Protein AF-W2GXH8-F1 (afdb_monomer)

Sequence (147 aa):
MQTKLVPADRTTVIFWPDISILLSDLLRWAKVTPNIRLVKATLNANPKAMSDRILIGREPLCRRESVDQADFDYNFVVPLELVRTMERVLIEEKRHDRRIKSLLQPLDVSKSTAEIVVSYGKQLKEFRSRAVFRQTNFYAISQLCSS

Solvent-accessible surface area (backbone atoms only — not comparable to full-atom values): 9133 Å² total; per-residue (Å²): 136,84,81,78,78,73,83,78,75,86,74,78,73,80,70,78,65,97,52,92,59,39,46,69,57,53,52,55,51,50,76,73,49,85,55,54,70,59,42,40,55,50,52,73,71,36,55,46,70,46,78,62,78,82,58,67,90,61,81,65,46,78,46,74,42,80,73,65,91,79,70,61,79,42,37,51,34,69,51,67,70,58,48,53,52,50,49,49,56,52,51,50,52,56,50,51,49,53,51,52,56,68,71,46,68,90,63,86,73,64,85,70,76,47,43,52,36,36,26,73,47,98,93,47,76,66,36,39,57,69,42,48,51,50,50,52,50,51,54,53,53,55,51,67,57,68,114

pLDDT: mean 73.09, std 15.93, range [34.03, 90.94]

Secondary structure (DSSP, 8-state):
----------------------HHHHHHHHHH---HHHHHHHHHHSSEEP--SSSTTPPPEEEEE---TTTT--SEE--HHHHHHHHHHHHHHHHHHHHHHHHS-S-------PEEEEES-TTS-EEEHHHHHHHHHHHHHHHHTT-

Structure (mmCIF, N/CA/C/O backbone):
data_AF-W2GXH8-F1
#
_entry.id   AF-W2GXH8-F1
#
loop_
_atom_site.group_PDB
_atom_site.id
_atom_site.type_symbol
_atom_site.label_atom_id
_atom_site.label_alt_id
_atom_site.label_comp_id
_atom_site.label_asym_id
_atom_site.label_entity_id
_atom_site.label_seq_id
_atom_site.pdbx_PDB_ins_code
_atom_site.Cartn_x
_atom_site.Cartn_y
_atom_site.Cartn_z
_atom_site.occupancy
_atom_site.B_iso_or_equiv
_atom_site.auth_seq_id
_atom_site.auth_comp_id
_atom_site.auth_asym_id
_atom_site.auth_atom_id
_atom_site.pdbx_PDB_model_num
ATOM 1 N N . MET A 1 1 ? -44.584 16.215 -22.587 1.00 35.50 1 MET A N 1
ATOM 2 C CA . MET A 1 1 ? -43.594 16.259 -21.489 1.00 35.50 1 MET A CA 1
ATOM 3 C C . MET A 1 1 ? -42.759 14.993 -21.564 1.00 35.50 1 MET A C 1
ATOM 5 O O . MET A 1 1 ? -43.313 13.917 -21.407 1.00 35.50 1 MET A O 1
ATOM 9 N N . GLN A 1 2 ? -41.476 15.104 -21.906 1.00 34.03 2 GLN A N 1
ATOM 10 C CA . GLN A 1 2 ? -40.580 13.956 -22.049 1.00 34.03 2 GLN A CA 1
ATOM 11 C C . GLN A 1 2 ? -39.767 13.826 -20.759 1.00 34.03 2 GLN A C 1
ATOM 13 O O . GLN A 1 2 ? -38.871 14.626 -20.493 1.00 34.03 2 GLN A O 1
ATOM 18 N N . THR A 1 3 ? -40.128 12.859 -19.921 1.00 34.28 3 THR A N 1
ATOM 19 C CA . THR A 1 3 ? -39.367 12.487 -18.727 1.00 34.28 3 THR A CA 1
ATOM 20 C C . THR A 1 3 ? -38.036 11.884 -19.164 1.00 34.28 3 THR A C 1
ATOM 22 O O . THR A 1 3 ? -37.988 10.769 -19.682 1.00 34.28 3 THR A O 1
ATOM 25 N N . LYS A 1 4 ? -36.946 12.639 -18.984 1.00 37.69 4 LYS A N 1
ATOM 26 C CA . LYS A 1 4 ? -35.582 12.111 -19.075 1.00 37.69 4 LYS A CA 1
ATOM 27 C C . LYS A 1 4 ? -35.412 11.051 -17.989 1.00 37.69 4 LYS A C 1
ATOM 29 O O . LYS A 1 4 ? -35.390 11.379 -16.806 1.00 37.69 4 LYS A O 1
ATOM 34 N N . LEU A 1 5 ? -35.282 9.796 -18.409 1.00 39.06 5 LEU A N 1
ATOM 35 C CA . LEU A 1 5 ? -34.735 8.725 -17.587 1.00 39.06 5 LEU A CA 1
ATOM 36 C C . LEU A 1 5 ? -33.314 9.125 -17.179 1.00 39.06 5 LEU A C 1
ATOM 38 O O . LEU A 1 5 ? -32.409 9.201 -18.009 1.00 39.06 5 LEU A O 1
ATOM 42 N N . VAL A 1 6 ? -33.146 9.430 -15.896 1.00 44.78 6 VAL A N 1
ATOM 43 C CA . VAL A 1 6 ? -31.840 9.453 -15.240 1.00 44.78 6 VAL A CA 1
ATOM 44 C C . VAL A 1 6 ? -31.303 8.022 -15.316 1.00 44.78 6 VAL A C 1
ATOM 46 O O . VAL A 1 6 ? -32.006 7.116 -14.866 1.00 44.78 6 VAL A O 1
ATOM 49 N N . PRO A 1 7 ? -30.113 7.765 -15.889 1.00 37.84 7 PRO A N 1
ATOM 50 C CA . PRO A 1 7 ? -29.551 6.426 -15.857 1.00 37.84 7 PRO A CA 1
ATOM 51 C C . PRO A 1 7 ? -29.252 6.063 -14.403 1.00 37.84 7 PRO A C 1
ATOM 53 O O . PRO A 1 7 ? -28.418 6.700 -13.755 1.00 37.84 7 PRO A O 1
ATOM 56 N N . ALA A 1 8 ? -29.977 5.066 -13.903 1.00 43.88 8 ALA A N 1
ATOM 57 C CA . ALA A 1 8 ? -29.709 4.421 -12.635 1.00 43.88 8 ALA A CA 1
ATOM 58 C C . ALA A 1 8 ? -28.357 3.693 -12.692 1.00 43.88 8 ALA A C 1
ATOM 60 O O . ALA A 1 8 ? -28.001 3.087 -13.701 1.00 43.88 8 ALA A O 1
ATOM 61 N N . ASP A 1 9 ? -27.635 3.790 -11.579 1.00 42.12 9 ASP A N 1
ATOM 62 C CA . ASP A 1 9 ? -26.547 2.924 -11.142 1.00 42.12 9 ASP A CA 1
ATOM 63 C C . ASP A 1 9 ? -25.366 2.703 -12.091 1.00 42.12 9 ASP A C 1
ATOM 65 O O . ASP A 1 9 ? -25.218 1.695 -12.779 1.00 42.12 9 ASP A O 1
ATOM 69 N N . ARG A 1 10 ? -24.370 3.583 -11.939 1.00 43.16 10 ARG A N 1
ATOM 70 C CA . ARG A 1 10 ? -22.968 3.164 -12.046 1.00 43.16 10 ARG A CA 1
ATOM 71 C C . ARG A 1 10 ? -22.635 2.245 -10.864 1.00 43.16 10 ARG A C 1
ATOM 73 O O . ARG A 1 10 ? -21.931 2.655 -9.940 1.00 43.16 10 ARG A O 1
ATOM 80 N N . THR A 1 11 ? -23.115 1.002 -10.886 1.00 39.06 11 THR A N 1
ATOM 81 C CA . THR A 1 11 ? -22.522 -0.081 -10.091 1.00 39.06 11 THR A CA 1
ATOM 82 C C . THR A 1 11 ? -21.045 -0.132 -10.446 1.00 39.06 11 THR A C 1
ATOM 84 O O . THR A 1 11 ? -20.655 -0.525 -11.545 1.00 39.06 11 THR A O 1
ATOM 87 N N . THR A 1 12 ? -20.221 0.385 -9.547 1.00 38.97 12 THR A N 1
ATOM 88 C CA . THR A 1 12 ? -18.78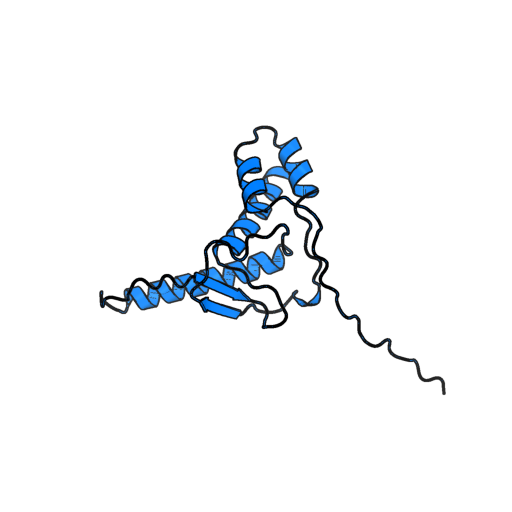8 0.524 -9.769 1.00 38.97 12 THR A CA 1
ATOM 89 C C . THR A 1 12 ? -18.194 -0.849 -9.510 1.00 38.97 12 THR A C 1
ATOM 91 O O . THR A 1 12 ? -18.042 -1.270 -8.368 1.00 38.97 12 THR A O 1
ATOM 94 N N . VAL A 1 13 ? -17.985 -1.606 -10.584 1.00 42.34 13 VAL A N 1
ATOM 95 C CA . VAL A 1 13 ? -17.415 -2.950 -10.510 1.00 42.34 13 VAL A CA 1
ATOM 96 C C . VAL A 1 13 ? -15.935 -2.796 -10.186 1.00 42.34 13 VAL A C 1
ATOM 98 O O . VAL A 1 13 ? -15.178 -2.233 -10.976 1.00 42.34 13 VAL A O 1
ATOM 101 N N . ILE A 1 14 ? -15.524 -3.269 -9.010 1.00 44.53 14 ILE A N 1
ATOM 102 C CA . ILE A 1 14 ? -14.112 -3.301 -8.636 1.00 44.53 14 ILE A CA 1
ATOM 103 C C . ILE A 1 14 ? -13.411 -4.292 -9.569 1.00 44.53 14 ILE A C 1
ATOM 105 O O . ILE A 1 14 ? -13.671 -5.494 -9.518 1.00 44.53 14 ILE A O 1
ATOM 109 N N . PHE A 1 15 ? -12.542 -3.786 -10.442 1.00 45.12 15 PHE A N 1
ATOM 110 C CA . PHE A 1 15 ? -11.779 -4.617 -11.365 1.00 45.12 15 PHE A CA 1
ATOM 111 C C . PHE A 1 15 ? -10.467 -5.058 -10.710 1.00 45.12 15 PHE A C 1
ATOM 113 O O . PHE A 1 15 ? -9.587 -4.235 -10.451 1.00 45.12 15 PHE A O 1
ATOM 120 N N . TRP A 1 16 ? -10.334 -6.361 -10.453 1.00 50.38 16 TRP A N 1
ATOM 121 C CA . TRP A 1 16 ? -9.095 -6.954 -9.955 1.00 50.38 16 TRP A CA 1
ATOM 122 C C . TRP A 1 16 ? -8.223 -7.408 -11.130 1.00 50.38 16 TRP A C 1
ATOM 124 O O . TRP A 1 16 ? -8.710 -8.092 -12.029 1.00 50.38 16 TRP A O 1
ATOM 134 N N . PRO A 1 17 ? -6.941 -7.029 -11.174 1.00 50.88 17 PRO A N 1
ATOM 135 C CA . PRO A 1 17 ? -6.049 -7.466 -12.234 1.00 50.88 17 PRO A CA 1
ATOM 136 C C . PRO A 1 17 ? -5.690 -8.950 -12.156 1.00 50.88 17 PRO A C 1
ATOM 138 O O . PRO A 1 17 ? -5.282 -9.440 -11.109 1.00 50.88 17 PRO A O 1
ATOM 141 N N . ASP A 1 18 ? -5.727 -9.619 -13.308 1.00 53.47 18 ASP A N 1
ATOM 142 C CA . ASP A 1 18 ? -5.372 -11.035 -13.485 1.00 53.47 18 ASP A CA 1
ATOM 143 C C . ASP A 1 18 ? -3.846 -11.259 -13.598 1.00 53.47 18 ASP A C 1
ATOM 145 O O . ASP A 1 18 ? -3.339 -11.901 -14.514 1.00 53.47 18 ASP A O 1
ATOM 149 N N . ILE A 1 19 ? -3.075 -10.612 -12.717 1.00 56.66 19 ILE A N 1
ATOM 150 C CA . ILE A 1 19 ? -1.605 -10.687 -12.695 1.00 56.66 19 ILE A CA 1
ATOM 151 C C . ILE A 1 19 ? -1.175 -11.475 -11.459 1.00 56.66 19 ILE A C 1
ATOM 153 O O . ILE A 1 19 ? -1.588 -11.159 -10.348 1.00 56.66 19 ILE A O 1
ATOM 157 N N . SER A 1 20 ? -0.332 -12.492 -11.635 1.00 64.19 20 SER A N 1
ATOM 158 C CA . SER A 1 20 ? 0.040 -13.456 -10.587 1.00 64.19 20 SER A CA 1
ATOM 159 C C . SER A 1 20 ? 1.152 -12.997 -9.634 1.00 64.19 20 SER A C 1
ATOM 161 O O . SER A 1 20 ? 1.464 -13.706 -8.680 1.00 64.19 20 SER A O 1
ATOM 163 N N . ILE A 1 21 ? 1.769 -11.833 -9.868 1.00 74.19 21 ILE A N 1
ATOM 164 C CA . ILE A 1 21 ? 2.905 -11.360 -9.065 1.00 74.19 21 ILE A CA 1
ATOM 165 C C . ILE A 1 21 ? 2.390 -10.534 -7.884 1.00 74.19 21 ILE A C 1
ATOM 167 O O . ILE A 1 21 ? 1.802 -9.465 -8.064 1.00 74.19 21 ILE A O 1
ATOM 171 N N . LEU A 1 22 ? 2.655 -11.009 -6.667 1.00 81.44 22 LEU A N 1
ATOM 172 C CA . LEU A 1 22 ? 2.380 -10.261 -5.443 1.00 81.44 22 LEU A CA 1
ATOM 173 C C . LEU A 1 22 ? 3.228 -8.985 -5.396 1.00 81.44 22 LEU A C 1
ATOM 175 O O . LEU A 1 22 ? 4.411 -8.984 -5.750 1.00 81.44 22 LEU A O 1
ATOM 179 N N . LEU A 1 23 ? 2.652 -7.891 -4.889 1.00 85.38 23 LEU A N 1
ATOM 180 C CA . LEU A 1 23 ? 3.365 -6.622 -4.732 1.00 85.38 23 LEU A CA 1
ATOM 181 C C . LEU A 1 23 ? 4.632 -6.799 -3.883 1.00 85.38 23 LEU A C 1
ATOM 183 O O . LEU A 1 23 ? 5.647 -6.151 -4.126 1.00 85.38 23 LEU A O 1
ATOM 187 N N . SER A 1 24 ? 4.599 -7.686 -2.890 1.00 84.69 24 SER A N 1
ATOM 188 C CA . SER A 1 24 ? 5.755 -7.958 -2.040 1.00 84.69 24 SER A CA 1
ATOM 189 C C . SER A 1 24 ? 6.953 -8.537 -2.796 1.00 84.69 24 SER A C 1
ATOM 191 O O . SER A 1 24 ? 8.085 -8.108 -2.550 1.00 84.69 24 SER A O 1
ATOM 193 N N . ASP A 1 25 ? 6.713 -9.452 -3.731 1.00 85.62 25 ASP A N 1
ATOM 194 C CA . ASP A 1 25 ? 7.752 -10.074 -4.548 1.00 85.62 25 ASP A CA 1
ATOM 195 C C . ASP A 1 25 ? 8.279 -9.099 -5.598 1.00 85.62 25 ASP A C 1
ATOM 197 O O . ASP A 1 25 ? 9.494 -8.980 -5.771 1.00 85.62 25 ASP A O 1
ATOM 201 N N . LEU A 1 26 ? 7.389 -8.311 -6.208 1.00 85.56 26 LEU A N 1
ATOM 202 C CA . LEU A 1 26 ? 7.771 -7.247 -7.133 1.00 85.56 26 LEU A CA 1
ATOM 203 C C . LEU A 1 26 ? 8.694 -6.214 -6.465 1.00 85.56 26 LEU A C 1
ATOM 205 O O . LEU A 1 26 ? 9.724 -5.841 -7.025 1.00 85.56 26 LEU A O 1
ATOM 209 N N . LEU A 1 27 ? 8.367 -5.786 -5.242 1.00 87.56 27 LEU A N 1
ATOM 210 C CA . LEU A 1 27 ? 9.205 -4.860 -4.475 1.00 87.56 27 LEU A CA 1
ATOM 211 C C . LEU A 1 27 ? 10.538 -5.490 -4.059 1.00 87.56 27 LEU A C 1
ATOM 213 O O . LEU A 1 27 ? 11.552 -4.792 -4.022 1.00 87.56 27 LEU A O 1
ATOM 217 N N . ARG A 1 28 ? 10.558 -6.790 -3.729 1.00 87.88 28 ARG A N 1
ATOM 218 C CA . ARG A 1 28 ? 11.802 -7.508 -3.412 1.00 87.88 28 ARG A CA 1
ATOM 219 C C . ARG A 1 28 ? 12.724 -7.535 -4.629 1.00 87.88 28 ARG A C 1
ATOM 221 O O . ARG A 1 28 ? 13.896 -7.201 -4.490 1.00 87.88 28 ARG A O 1
ATOM 228 N N . TRP A 1 29 ? 12.184 -7.865 -5.801 1.00 89.62 29 TRP A N 1
ATOM 229 C CA . TRP A 1 29 ? 12.909 -7.857 -7.070 1.00 89.62 29 TRP A CA 1
ATOM 230 C C . TRP A 1 29 ? 13.431 -6.459 -7.432 1.00 89.62 29 TRP A C 1
ATOM 232 O O . TRP A 1 29 ? 14.612 -6.306 -7.745 1.00 89.62 29 TRP A O 1
ATOM 242 N N . ALA A 1 30 ? 12.592 -5.424 -7.320 1.00 86.81 30 ALA A N 1
ATOM 243 C CA . ALA A 1 30 ? 12.964 -4.052 -7.670 1.00 86.81 30 ALA A CA 1
ATOM 244 C C . ALA A 1 30 ? 14.156 -3.539 -6.844 1.00 86.81 30 ALA A C 1
ATOM 246 O O . ALA A 1 30 ? 15.032 -2.868 -7.379 1.00 86.81 30 ALA A O 1
ATOM 247 N N . LYS A 1 31 ? 14.228 -3.897 -5.554 1.00 86.94 31 LYS A N 1
ATOM 248 C CA . LYS A 1 31 ? 15.319 -3.486 -4.651 1.00 86.94 31 LYS A CA 1
ATOM 249 C C . LYS A 1 31 ? 16.684 -4.069 -5.006 1.00 86.94 31 LYS A C 1
ATOM 251 O O . LYS A 1 31 ? 17.693 -3.461 -4.671 1.00 86.94 31 LYS A O 1
ATOM 256 N N . VAL A 1 32 ? 16.719 -5.251 -5.618 1.00 88.69 32 VAL A N 1
ATOM 257 C CA . VAL A 1 32 ? 17.969 -5.966 -5.929 1.00 88.69 32 VAL A CA 1
ATOM 258 C C . VAL A 1 32 ? 18.351 -5.880 -7.406 1.00 88.69 32 VAL A C 1
ATOM 260 O O . VAL A 1 32 ? 19.404 -6.379 -7.790 1.00 88.69 32 VAL A O 1
ATOM 263 N N . THR A 1 33 ? 17.514 -5.260 -8.242 1.00 85.88 33 THR A N 1
ATOM 264 C CA . THR A 1 33 ? 17.737 -5.148 -9.687 1.00 85.88 33 THR A CA 1
ATOM 265 C C . THR A 1 33 ? 18.541 -3.883 -10.008 1.00 85.88 33 THR A C 1
ATOM 267 O O . THR A 1 33 ? 18.025 -2.784 -9.813 1.00 85.88 33 THR A O 1
ATOM 270 N N . PRO A 1 34 ? 19.767 -3.988 -10.560 1.00 86.50 34 PRO A N 1
ATOM 271 C CA . PRO A 1 34 ? 20.606 -2.814 -10.833 1.00 86.50 34 PRO A CA 1
ATOM 272 C C . PRO A 1 34 ? 20.093 -1.941 -11.987 1.00 86.50 34 PRO A C 1
ATOM 274 O O . PRO A 1 34 ? 20.378 -0.748 -12.058 1.00 86.50 34 PRO A O 1
ATOM 277 N N . ASN A 1 35 ? 19.353 -2.534 -12.931 1.00 88.50 35 ASN A N 1
ATOM 278 C CA . ASN A 1 35 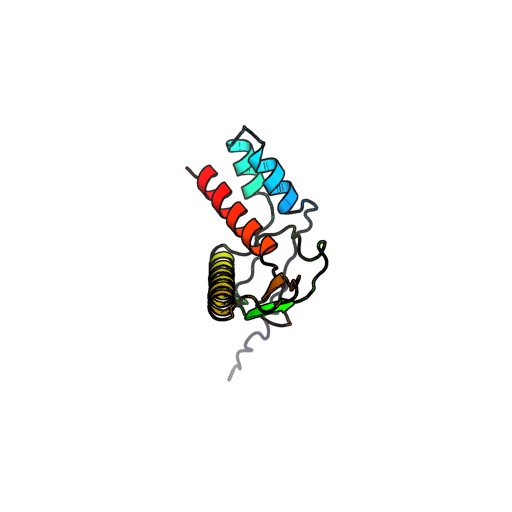? 18.876 -1.833 -14.118 1.00 88.50 35 ASN A CA 1
ATOM 279 C C . ASN A 1 35 ? 17.617 -1.010 -13.803 1.00 88.50 35 ASN A C 1
ATOM 281 O O . ASN A 1 35 ? 16.494 -1.505 -13.898 1.00 88.50 35 ASN A O 1
ATOM 285 N N . ILE A 1 36 ? 17.809 0.272 -13.493 1.00 86.25 36 ILE A N 1
ATOM 286 C CA . ILE A 1 36 ? 16.716 1.183 -13.127 1.00 86.25 36 ILE A CA 1
ATOM 287 C C . ILE A 1 36 ? 15.681 1.379 -14.246 1.00 86.25 36 ILE A C 1
ATOM 289 O O . ILE A 1 36 ? 14.493 1.529 -13.969 1.00 86.25 36 ILE A O 1
ATOM 293 N N . ARG A 1 37 ? 16.095 1.319 -15.522 1.00 85.06 37 ARG A N 1
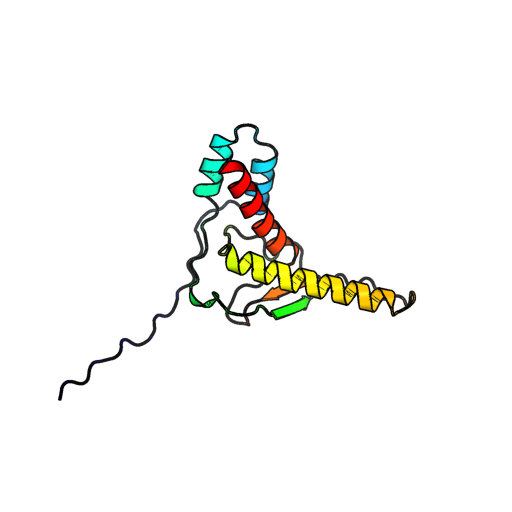ATOM 294 C CA . ARG A 1 37 ? 15.171 1.436 -16.665 1.00 85.06 37 ARG A CA 1
ATOM 295 C C . ARG A 1 37 ? 14.247 0.224 -16.745 1.00 85.06 37 ARG A C 1
ATOM 297 O O . ARG A 1 37 ? 13.051 0.389 -16.975 1.00 85.06 37 ARG A O 1
ATOM 304 N N . LEU A 1 38 ? 14.794 -0.971 -16.513 1.00 83.38 38 LEU A N 1
ATOM 305 C CA . LEU A 1 38 ? 14.022 -2.210 -16.429 1.00 83.38 38 LEU A CA 1
ATOM 306 C C . LEU A 1 38 ? 13.059 -2.168 -15.240 1.00 83.38 38 LEU A C 1
ATOM 308 O O . LEU A 1 38 ? 11.882 -2.464 -15.407 1.00 83.38 38 LEU A O 1
ATOM 312 N N . VAL A 1 39 ? 13.531 -1.736 -14.066 1.00 84.50 39 VAL A N 1
ATOM 313 C CA . VAL A 1 39 ? 12.677 -1.567 -12.880 1.00 84.50 39 VAL A CA 1
ATOM 314 C C . VAL A 1 39 ? 11.514 -0.624 -13.182 1.00 84.50 39 VAL A C 1
ATOM 316 O O . VAL A 1 39 ? 10.366 -0.996 -12.960 1.00 84.50 39 VAL A O 1
ATOM 319 N N . LYS A 1 40 ? 11.779 0.548 -13.770 1.00 83.88 40 LYS A N 1
ATOM 320 C CA . LYS A 1 40 ? 10.742 1.515 -14.158 1.00 83.88 40 LYS A CA 1
ATOM 321 C C . LYS A 1 40 ? 9.705 0.914 -15.104 1.00 83.88 40 LYS A C 1
ATOM 323 O O . LYS A 1 40 ? 8.509 1.058 -14.870 1.00 83.88 40 LYS A O 1
ATOM 328 N N . ALA A 1 41 ? 10.154 0.253 -16.171 1.00 83.44 41 ALA A N 1
ATOM 329 C CA . ALA A 1 41 ? 9.262 -0.353 -17.154 1.00 83.44 41 ALA A CA 1
ATOM 330 C C . ALA A 1 41 ? 8.358 -1.412 -16.505 1.00 83.44 41 ALA A C 1
ATOM 332 O O . ALA A 1 41 ? 7.146 -1.403 -16.718 1.00 83.44 41 ALA A O 1
ATOM 333 N N . THR A 1 42 ? 8.929 -2.263 -15.648 1.00 83.62 42 THR A N 1
ATOM 334 C CA . THR A 1 42 ? 8.177 -3.294 -14.929 1.00 83.62 42 THR A CA 1
ATOM 335 C C . THR A 1 42 ? 7.195 -2.693 -13.923 1.00 83.62 42 THR A C 1
ATOM 337 O O . THR A 1 42 ? 6.061 -3.160 -13.873 1.00 83.62 42 THR A O 1
ATOM 340 N N . LEU A 1 43 ? 7.578 -1.650 -13.172 1.00 84.19 43 LEU A N 1
ATOM 341 C CA . LEU A 1 43 ? 6.698 -0.975 -12.203 1.00 84.19 43 LEU A CA 1
ATOM 342 C C . LEU A 1 43 ? 5.571 -0.165 -12.867 1.00 84.19 43 LEU A C 1
ATOM 344 O O . LEU A 1 43 ? 4.483 -0.037 -12.315 1.00 84.19 43 LEU A O 1
ATOM 348 N N . ASN A 1 44 ? 5.801 0.373 -14.065 1.00 80.50 44 ASN A N 1
ATOM 349 C CA . ASN A 1 44 ? 4.751 1.045 -14.834 1.00 80.50 44 ASN A CA 1
ATOM 350 C C . ASN A 1 44 ? 3.743 0.050 -15.421 1.00 80.50 44 ASN A C 1
ATOM 352 O O . ASN A 1 44 ? 2.570 0.379 -15.580 1.00 80.50 44 ASN A O 1
ATOM 356 N N . ALA A 1 45 ? 4.200 -1.159 -15.753 1.00 79.31 45 ALA A N 1
ATOM 357 C CA . ALA A 1 45 ? 3.337 -2.231 -16.229 1.00 79.31 45 ALA A CA 1
ATOM 358 C C . ALA A 1 45 ? 2.635 -2.981 -15.080 1.00 79.31 45 ALA A C 1
ATOM 360 O O . ALA A 1 45 ? 1.571 -3.561 -15.300 1.00 79.31 45 ALA A O 1
ATOM 361 N N . ASN A 1 46 ? 3.222 -2.994 -13.873 1.00 78.25 46 ASN A N 1
ATOM 362 C CA . ASN A 1 46 ? 2.785 -3.817 -12.746 1.00 78.25 46 ASN A CA 1
ATOM 363 C C . ASN A 1 46 ? 3.068 -3.182 -11.369 1.00 78.25 46 ASN A C 1
ATOM 365 O O . ASN A 1 46 ? 4.112 -2.572 -11.178 1.00 78.25 46 ASN A O 1
ATOM 369 N N . PRO A 1 47 ? 2.231 -3.444 -10.353 1.00 72.19 47 PRO A N 1
ATOM 370 C CA . PRO A 1 47 ? 0.963 -4.149 -10.468 1.00 72.19 47 PRO A CA 1
ATOM 371 C C . PRO A 1 47 ? -0.113 -3.198 -11.018 1.00 72.19 47 PRO A C 1
ATOM 373 O O . PRO A 1 47 ? 0.098 -1.984 -11.054 1.00 72.19 47 PRO A O 1
ATOM 376 N N . LYS A 1 48 ? -1.272 -3.703 -11.468 1.00 74.31 48 LYS A N 1
ATOM 377 C CA . LYS A 1 48 ? -2.286 -2.774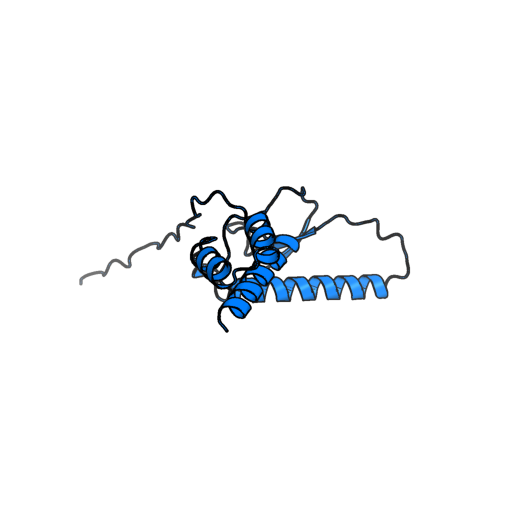 -12.000 1.00 74.31 48 LYS A CA 1
ATOM 378 C C . LYS A 1 48 ? -2.788 -1.853 -10.888 1.00 74.31 48 LYS A C 1
ATOM 380 O O . LYS A 1 48 ? -3.023 -2.283 -9.755 1.00 74.31 48 LYS A O 1
ATOM 385 N N . ALA A 1 49 ? -2.976 -0.587 -11.242 1.00 70.94 49 ALA A N 1
ATOM 386 C CA . ALA A 1 49 ? -3.640 0.367 -10.377 1.00 70.94 49 ALA A CA 1
ATOM 387 C C . ALA A 1 49 ? -5.131 0.023 -10.284 1.00 70.94 49 ALA A C 1
ATOM 389 O O . ALA A 1 49 ? -5.807 -0.138 -11.301 1.00 70.94 49 ALA A O 1
ATOM 390 N N . MET A 1 50 ? -5.649 -0.066 -9.064 1.00 72.31 50 MET A N 1
ATOM 391 C CA . MET A 1 50 ? -7.086 -0.126 -8.831 1.00 72.31 50 MET A CA 1
ATOM 392 C C . MET A 1 50 ? -7.711 1.205 -9.266 1.00 72.31 50 MET A C 1
ATOM 394 O O . MET A 1 50 ? -7.286 2.271 -8.818 1.00 72.31 50 MET A O 1
ATOM 398 N N . SER A 1 51 ? -8.732 1.163 -10.120 1.00 63.44 51 SER A N 1
ATOM 399 C CA . SER A 1 51 ? -9.528 2.344 -10.446 1.00 63.44 51 SER A CA 1
ATOM 400 C C . SER A 1 51 ? -10.726 2.408 -9.509 1.00 63.44 51 SER A C 1
ATOM 402 O O . SER A 1 51 ? -11.722 1.726 -9.743 1.00 63.44 51 SER A O 1
ATOM 404 N N . ASP A 1 52 ? -10.656 3.219 -8.458 1.00 63.44 52 ASP A N 1
ATOM 405 C CA . ASP A 1 52 ? -11.839 3.467 -7.638 1.00 63.44 52 ASP A CA 1
ATOM 406 C C . ASP A 1 52 ? -12.004 4.955 -7.333 1.00 63.44 52 ASP A C 1
ATOM 408 O O . ASP A 1 52 ? -11.311 5.539 -6.500 1.00 63.44 52 ASP A O 1
ATOM 412 N N . ARG A 1 53 ? -12.937 5.574 -8.064 1.00 61.72 53 ARG A N 1
ATOM 413 C CA . ARG A 1 53 ? -13.326 6.975 -7.882 1.00 61.72 53 ARG A CA 1
ATOM 414 C C . ARG A 1 53 ? -14.198 7.179 -6.640 1.00 61.72 53 ARG A C 1
ATOM 416 O O . ARG A 1 53 ? -14.302 8.314 -6.192 1.00 61.72 53 ARG A O 1
ATOM 423 N N . ILE A 1 54 ? -14.816 6.130 -6.084 1.00 60.88 54 ILE A N 1
ATOM 424 C CA . ILE A 1 54 ? -15.721 6.241 -4.924 1.00 60.88 54 ILE A CA 1
ATOM 425 C C . ILE A 1 54 ? -14.944 6.518 -3.633 1.00 60.88 54 ILE A C 1
ATOM 427 O O . ILE A 1 54 ? -15.474 7.128 -2.702 1.00 60.88 54 ILE A O 1
ATOM 431 N N . LEU A 1 55 ? -13.696 6.057 -3.564 1.00 65.00 55 LEU A N 1
ATOM 432 C CA . LEU A 1 55 ? -12.874 6.151 -2.357 1.00 65.00 55 LEU A CA 1
ATOM 433 C C . LEU A 1 55 ? -12.176 7.501 -2.210 1.00 65.00 55 LEU A C 1
ATOM 435 O O . LEU A 1 55 ? -11.754 7.852 -1.108 1.00 65.00 55 LEU A O 1
ATOM 439 N N . ILE A 1 56 ? -12.057 8.258 -3.302 1.00 66.12 56 ILE A N 1
ATOM 440 C CA . ILE A 1 56 ? -11.417 9.573 -3.299 1.00 66.12 56 ILE A CA 1
ATOM 441 C C . ILE A 1 56 ? -12.221 10.506 -2.387 1.00 66.12 56 ILE A C 1
ATOM 443 O O . ILE A 1 56 ? -13.419 10.700 -2.577 1.00 66.12 56 ILE A O 1
ATOM 447 N N . GLY A 1 57 ? -11.552 11.067 -1.376 1.00 66.88 57 GLY A N 1
ATOM 448 C CA . GLY A 1 57 ? -12.153 11.982 -0.402 1.00 66.88 57 GLY A CA 1
ATOM 449 C C . GLY A 1 57 ? -12.848 11.318 0.793 1.00 66.88 57 GLY A C 1
ATOM 450 O O . GLY A 1 57 ? -13.362 12.035 1.647 1.00 66.88 57 GLY A O 1
ATOM 451 N N . ARG A 1 58 ? -12.862 9.981 0.895 1.00 73.12 58 ARG A N 1
ATOM 452 C CA . ARG A 1 58 ? -13.325 9.290 2.111 1.00 73.12 58 ARG A CA 1
ATOM 453 C C . ARG A 1 58 ? -12.201 9.179 3.137 1.00 73.12 58 ARG A C 1
ATOM 455 O O . ARG A 1 58 ? -11.044 8.975 2.771 1.00 73.12 58 ARG A O 1
ATOM 462 N N . GLU A 1 59 ? -12.562 9.237 4.415 1.00 81.25 59 GLU A N 1
ATOM 463 C CA . GLU A 1 59 ? -11.636 8.957 5.512 1.00 81.25 59 GLU A CA 1
ATOM 464 C C . GLU A 1 59 ? -11.668 7.454 5.837 1.00 81.25 59 GLU A C 1
ATOM 466 O O . GLU A 1 59 ? -12.758 6.894 6.016 1.00 81.25 59 GLU A O 1
ATOM 471 N N . PRO A 1 60 ? -10.516 6.765 5.874 1.00 86.25 60 PRO A N 1
ATOM 472 C CA . PRO A 1 60 ? -10.475 5.364 6.237 1.00 86.25 60 PRO A CA 1
ATOM 473 C C . PRO A 1 60 ? -10.648 5.181 7.748 1.00 86.25 60 PRO A C 1
ATOM 475 O O . PRO A 1 60 ? -10.187 5.978 8.561 1.00 86.25 60 PRO A O 1
ATOM 478 N N . LEU A 1 61 ? -11.274 4.073 8.124 1.00 86.31 61 LEU A N 1
ATOM 479 C CA . LEU A 1 61 ? -11.390 3.622 9.502 1.00 86.31 61 LEU A CA 1
ATOM 480 C C . LEU A 1 61 ? -10.189 2.759 9.879 1.00 86.31 61 LEU A C 1
ATOM 482 O O . LEU A 1 61 ? -9.726 1.940 9.084 1.00 86.31 61 LEU A O 1
ATOM 486 N N . CYS A 1 62 ? -9.737 2.907 11.119 1.00 86.56 62 CYS A N 1
ATOM 487 C CA . CYS A 1 62 ? -8.627 2.162 11.693 1.00 86.56 62 CYS A CA 1
ATOM 488 C C . CYS A 1 62 ? -9.136 1.267 12.823 1.00 86.56 62 CYS A C 1
ATOM 490 O O . CYS A 1 62 ? -9.878 1.730 13.689 1.00 86.56 62 CYS A O 1
ATOM 492 N N . ARG A 1 63 ? -8.752 -0.009 12.824 1.00 84.69 63 ARG A N 1
ATOM 493 C CA . ARG A 1 63 ? -9.093 -0.959 13.890 1.00 84.69 63 ARG A CA 1
ATOM 494 C C . ARG A 1 63 ? -7.938 -1.908 14.176 1.00 84.69 63 ARG A C 1
ATOM 496 O O . ARG A 1 63 ? -7.041 -2.067 13.351 1.00 84.69 63 ARG A O 1
ATOM 503 N N . ARG A 1 64 ? -7.971 -2.550 15.344 1.00 82.81 64 ARG A N 1
ATOM 504 C CA . ARG A 1 64 ? -7.029 -3.614 15.705 1.00 82.81 64 ARG A CA 1
ATOM 505 C C . ARG A 1 64 ? -7.708 -4.958 15.675 1.00 82.81 64 ARG A C 1
ATOM 507 O O . ARG A 1 64 ? -8.725 -5.142 16.337 1.00 82.81 64 ARG A O 1
ATOM 514 N N . GLU A 1 65 ? -7.111 -5.885 14.948 1.00 80.88 65 GLU A N 1
ATOM 515 C CA . GLU A 1 65 ? -7.633 -7.239 14.815 1.00 80.88 65 GLU A CA 1
ATOM 516 C C . GLU A 1 65 ? -6.498 -8.255 14.893 1.00 80.88 65 GLU A C 1
ATOM 518 O O . GLU A 1 65 ? -5.354 -7.954 14.551 1.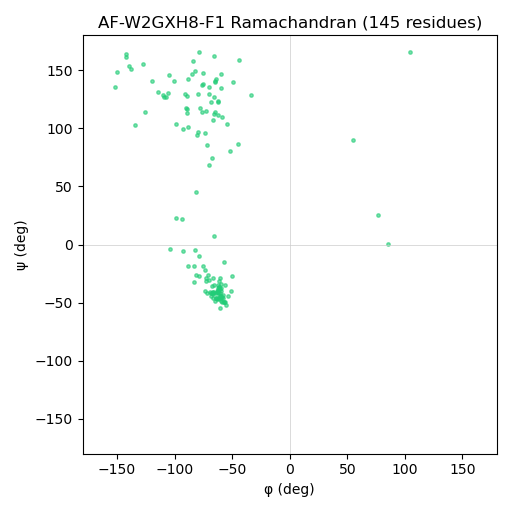00 80.88 65 GLU A O 1
ATOM 523 N N . SER A 1 66 ? -6.808 -9.458 15.377 1.00 78.75 66 SER A N 1
ATOM 524 C CA . SER A 1 66 ? -5.927 -10.614 15.214 1.00 78.75 66 SER A CA 1
ATOM 525 C C . SER A 1 66 ? -6.123 -11.153 13.808 1.00 78.75 66 SER A C 1
ATOM 527 O O . SER A 1 66 ? -7.257 -11.344 13.376 1.00 78.75 66 SER A O 1
ATOM 529 N N . VAL A 1 67 ? -5.031 -11.353 13.082 1.00 70.88 67 VAL A N 1
ATOM 530 C CA . VAL A 1 67 ? -5.091 -11.554 11.639 1.00 70.88 67 VAL A CA 1
ATOM 531 C C . VAL A 1 67 ? -3.915 -12.423 11.175 1.00 70.88 67 VAL A C 1
ATOM 533 O O . VAL A 1 67 ? -2.781 -12.189 11.595 1.00 70.88 67 VAL A O 1
ATOM 536 N N . ASP A 1 68 ? -4.161 -13.409 10.306 1.00 68.06 68 ASP A N 1
ATOM 537 C CA . ASP A 1 68 ? -3.153 -14.398 9.888 1.00 68.06 68 ASP A CA 1
ATOM 538 C C . ASP A 1 68 ? -2.156 -13.832 8.882 1.00 68.06 68 ASP A C 1
ATOM 540 O O . ASP A 1 68 ? -2.550 -13.179 7.926 1.00 68.06 68 ASP A O 1
ATOM 544 N N . GLN A 1 69 ? -0.853 -14.105 9.008 1.00 58.53 69 GLN A N 1
ATOM 545 C CA . GLN A 1 69 ? 0.198 -13.465 8.189 1.00 58.53 69 GLN A CA 1
ATOM 546 C C . GLN A 1 69 ? -0.029 -13.480 6.662 1.00 58.53 69 GLN A C 1
ATOM 548 O O . GLN A 1 69 ? 0.467 -12.576 5.986 1.00 58.53 69 GLN A O 1
ATOM 553 N N . ALA A 1 70 ? -0.765 -14.462 6.136 1.00 58.94 70 ALA A N 1
ATOM 554 C CA . ALA A 1 70 ? -1.077 -14.591 4.715 1.00 58.94 70 ALA A CA 1
ATOM 555 C C . ALA A 1 70 ? -2.125 -13.587 4.199 1.00 58.94 70 ALA A C 1
ATOM 557 O O . ALA A 1 70 ? -2.134 -13.309 2.998 1.00 58.94 70 ALA A O 1
ATOM 558 N N . ASP A 1 71 ? -2.979 -13.007 5.052 1.00 61.22 71 ASP A N 1
ATOM 559 C CA . ASP A 1 71 ? -4.030 -12.135 4.526 1.00 61.22 71 ASP A CA 1
ATOM 560 C C . ASP A 1 71 ? -3.475 -10.771 4.085 1.00 61.22 71 ASP A C 1
ATOM 562 O O . ASP A 1 71 ? -2.685 -10.115 4.780 1.00 61.22 71 ASP A O 1
ATOM 566 N N . PHE A 1 72 ? -3.975 -10.324 2.930 1.00 65.62 72 PHE A N 1
ATOM 567 C CA . PHE A 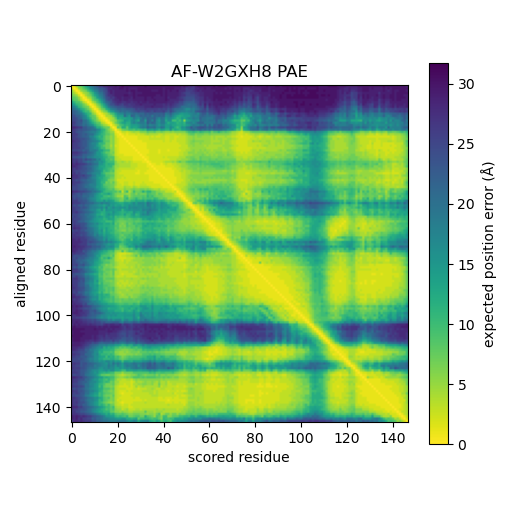1 72 ? -3.802 -8.988 2.347 1.00 65.62 72 PHE A CA 1
ATOM 568 C C . PHE A 1 72 ? -2.440 -8.687 1.689 1.00 65.62 72 PHE A C 1
ATOM 570 O O . PHE A 1 72 ? -2.061 -7.518 1.565 1.00 65.62 72 PHE A O 1
ATOM 577 N N . ASP A 1 73 ? -1.706 -9.707 1.220 1.00 70.06 73 ASP A N 1
ATOM 578 C CA . ASP A 1 73 ? -0.709 -9.488 0.162 1.00 70.06 73 ASP A CA 1
ATOM 579 C C . ASP A 1 73 ? -1.423 -9.343 -1.183 1.00 70.06 73 ASP A C 1
ATOM 581 O O . ASP A 1 73 ? -2.078 -10.267 -1.662 1.00 70.06 73 ASP A O 1
ATOM 585 N N . TYR A 1 74 ? -1.343 -8.153 -1.764 1.00 78.81 74 TYR A N 1
ATOM 586 C CA . TYR A 1 74 ? -2.116 -7.796 -2.943 1.00 78.81 74 TYR A CA 1
ATOM 587 C C . TYR A 1 74 ? -1.241 -7.780 -4.193 1.00 78.81 74 TYR A C 1
ATOM 589 O O . TYR A 1 74 ? -0.081 -7.383 -4.156 1.00 78.81 74 TYR A O 1
ATOM 597 N N . ASN A 1 75 ? -1.826 -8.160 -5.323 1.00 78.38 75 ASN A N 1
ATOM 598 C CA . ASN A 1 75 ? -1.241 -8.071 -6.664 1.00 78.38 75 ASN A CA 1
ATOM 599 C C . ASN A 1 75 ? -1.640 -6.767 -7.391 1.00 78.38 75 ASN A C 1
ATOM 601 O O . ASN A 1 75 ? -1.638 -6.707 -8.620 1.00 78.38 75 ASN A O 1
ATOM 605 N N . PHE A 1 76 ? -2.034 -5.735 -6.636 1.00 79.62 76 PHE A N 1
ATOM 606 C CA . PHE A 1 76 ? -2.486 -4.426 -7.116 1.00 79.62 76 PHE A CA 1
ATOM 607 C C . PHE A 1 76 ? -1.982 -3.311 -6.191 1.00 79.62 76 PHE A C 1
ATOM 609 O O . PHE A 1 76 ? -1.578 -3.559 -5.052 1.00 79.62 76 PHE A O 1
ATOM 616 N N . VAL A 1 77 ? -2.037 -2.071 -6.677 1.00 82.44 77 VAL A N 1
ATOM 617 C CA . VAL A 1 77 ? -1.830 -0.856 -5.871 1.00 82.44 77 VAL A CA 1
ATOM 618 C C . VAL A 1 77 ? -3.079 0.013 -5.926 1.00 82.44 77 VAL A C 1
ATOM 620 O O . VAL A 1 77 ? -3.708 0.128 -6.979 1.00 82.44 77 VAL A O 1
ATOM 623 N N . VAL A 1 78 ? -3.462 0.636 -4.811 1.00 81.44 78 VAL A N 1
ATOM 624 C CA . VAL A 1 78 ? -4.502 1.675 -4.823 1.00 81.44 78 VAL A CA 1
ATOM 625 C C . VAL A 1 78 ? -3.893 3.031 -5.194 1.00 81.44 78 VAL A C 1
ATOM 627 O O . VAL A 1 78 ? -2.684 3.213 -5.017 1.00 81.44 78 VAL A O 1
ATOM 630 N N . PRO A 1 79 ? -4.684 3.998 -5.696 1.00 82.94 79 PRO A N 1
ATOM 631 C CA . PRO A 1 79 ? -4.209 5.341 -6.024 1.00 82.94 79 PRO A CA 1
ATOM 632 C C . PRO A 1 79 ? -3.392 6.001 -4.902 1.00 82.94 79 PRO A C 1
ATOM 634 O O . PRO A 1 79 ? -3.749 5.904 -3.727 1.00 82.94 79 PRO A O 1
ATOM 637 N N . LEU A 1 80 ? -2.316 6.710 -5.271 1.00 85.06 80 LEU A N 1
ATOM 638 C CA . LEU A 1 80 ? -1.363 7.333 -4.337 1.00 85.06 80 LEU A CA 1
ATOM 639 C C . LEU A 1 80 ? -2.042 8.195 -3.264 1.00 85.06 80 LEU A C 1
ATOM 641 O O . LEU A 1 80 ? -1.639 8.170 -2.104 1.00 85.06 80 LEU A O 1
ATOM 645 N N . GLU A 1 81 ? -3.074 8.948 -3.635 1.00 83.19 81 GLU A N 1
ATOM 646 C CA . GLU A 1 81 ? -3.819 9.795 -2.699 1.00 83.19 81 GLU A CA 1
ATOM 647 C C . GLU A 1 81 ? -4.470 8.979 -1.576 1.00 83.19 81 GLU A C 1
ATOM 649 O O . GLU A 1 81 ? -4.369 9.354 -0.411 1.00 83.19 81 GLU A O 1
ATOM 654 N N . LEU A 1 82 ? -5.049 7.819 -1.900 1.00 83.12 82 LEU A N 1
ATOM 655 C CA . LEU A 1 82 ? -5.641 6.920 -0.908 1.00 83.12 82 LEU A CA 1
ATOM 656 C C . LEU A 1 82 ? -4.571 6.284 -0.025 1.00 83.12 82 LEU A C 1
ATOM 658 O O . LEU A 1 82 ? -4.746 6.211 1.188 1.00 83.12 82 LEU A O 1
ATOM 662 N N . VAL A 1 83 ? -3.434 5.881 -0.607 1.00 87.50 83 VAL A N 1
ATOM 663 C CA . VAL A 1 83 ? -2.295 5.364 0.172 1.00 87.50 83 VAL A CA 1
ATOM 664 C C . VAL A 1 83 ? -1.828 6.390 1.196 1.00 87.50 83 VAL A C 1
ATOM 666 O O . VAL A 1 83 ? -1.630 6.036 2.355 1.00 87.50 83 VAL A O 1
ATOM 669 N N . ARG A 1 84 ? -1.723 7.664 0.806 1.00 88.25 84 ARG A N 1
ATOM 670 C CA . ARG A 1 84 ? -1.335 8.754 1.712 1.00 88.25 84 ARG A CA 1
ATOM 671 C C . ARG A 1 84 ? -2.335 8.957 2.848 1.00 88.25 84 ARG A C 1
ATOM 673 O O . ARG A 1 84 ? -1.915 9.203 3.976 1.00 88.25 84 ARG A O 1
ATOM 680 N N . THR A 1 85 ? -3.635 8.853 2.580 1.00 87.69 85 THR A N 1
ATOM 681 C CA . THR A 1 85 ? -4.658 8.955 3.633 1.00 87.69 85 THR A CA 1
ATOM 682 C C . THR A 1 85 ? -4.594 7.756 4.583 1.00 87.69 85 THR A C 1
ATOM 684 O O . THR A 1 85 ? -4.562 7.945 5.796 1.00 87.69 85 THR A O 1
ATOM 687 N N . MET A 1 86 ? -4.465 6.531 4.059 1.00 88.56 86 MET A N 1
ATOM 688 C CA . MET A 1 86 ? -4.294 5.327 4.884 1.00 88.56 86 MET A CA 1
ATOM 689 C C . MET A 1 86 ? -3.033 5.392 5.754 1.00 88.56 86 MET A C 1
ATOM 691 O O . MET A 1 86 ? -3.076 5.061 6.937 1.00 88.56 86 MET A O 1
ATOM 695 N N . GLU A 1 87 ? -1.908 5.828 5.184 1.00 90.94 87 GLU A N 1
ATOM 696 C CA . GLU A 1 87 ? -0.643 5.973 5.903 1.00 90.94 87 GLU A CA 1
ATOM 697 C C . GLU A 1 87 ? -0.745 7.003 7.033 1.00 90.94 87 GLU A C 1
ATOM 699 O O . GLU A 1 87 ? -0.246 6.756 8.132 1.00 90.94 87 GLU A O 1
ATOM 704 N N . ARG A 1 88 ? -1.436 8.125 6.801 1.00 90.31 88 ARG A N 1
ATOM 705 C CA . ARG A 1 88 ? -1.660 9.158 7.819 1.00 90.31 88 ARG A CA 1
ATOM 706 C C . ARG A 1 88 ? -2.417 8.607 9.025 1.00 90.31 88 ARG A C 1
ATOM 708 O O . ARG A 1 88 ? -1.898 8.682 10.137 1.00 90.31 88 ARG A O 1
ATOM 715 N N . VAL A 1 89 ? -3.581 8.001 8.793 1.00 88.94 89 VAL A N 1
ATOM 716 C CA . VAL A 1 89 ? -4.425 7.427 9.856 1.00 88.94 89 VAL A CA 1
ATOM 717 C C . VAL A 1 89 ? -3.676 6.333 10.622 1.00 88.94 89 VAL A C 1
ATOM 719 O O . VAL A 1 89 ? -3.709 6.270 11.849 1.00 88.94 89 VAL A O 1
ATOM 722 N N . LEU A 1 90 ? -2.906 5.508 9.913 1.00 89.38 90 LEU A N 1
ATOM 723 C CA . LEU A 1 90 ? -2.064 4.478 10.514 1.00 89.38 90 LEU A CA 1
ATOM 724 C C . LEU A 1 90 ? -0.955 5.058 11.403 1.00 89.38 90 LEU A C 1
ATOM 726 O O . LEU A 1 90 ? -0.665 4.511 12.470 1.00 89.38 90 LEU A O 1
ATOM 730 N N . ILE A 1 91 ? -0.299 6.140 10.978 1.00 88.81 91 ILE A N 1
ATOM 731 C CA . ILE A 1 91 ? 0.731 6.818 11.776 1.00 88.81 91 ILE A CA 1
ATOM 732 C C . ILE A 1 91 ? 0.111 7.450 13.024 1.00 88.81 91 ILE A C 1
ATOM 734 O O . ILE A 1 91 ? 0.710 7.377 14.099 1.00 88.81 91 ILE A O 1
ATOM 738 N N . GLU A 1 92 ? -1.067 8.056 12.899 1.00 88.12 92 GLU A N 1
ATOM 739 C CA . GLU A 1 92 ? -1.804 8.646 14.018 1.00 88.12 92 GLU A CA 1
ATOM 740 C C . GLU A 1 92 ? -2.195 7.591 15.053 1.00 88.12 92 GLU A C 1
ATOM 742 O O . GLU A 1 92 ? -1.886 7.768 16.233 1.00 88.12 92 GLU A O 1
ATOM 747 N N . GLU A 1 93 ? -2.724 6.449 14.613 1.00 86.12 93 GLU A N 1
ATOM 748 C CA . GLU A 1 93 ? -3.047 5.316 15.485 1.00 86.12 93 GLU A CA 1
ATOM 749 C C . GLU A 1 93 ? -1.799 4.793 16.218 1.00 86.12 93 GLU A C 1
ATOM 751 O O . GLU A 1 93 ? -1.790 4.627 17.440 1.00 86.12 93 GLU A O 1
ATOM 756 N N . LYS A 1 94 ? -0.677 4.620 15.503 1.00 83.75 94 LYS A N 1
ATOM 757 C CA . LYS A 1 94 ? 0.603 4.215 16.116 1.00 83.75 94 LYS A CA 1
ATOM 758 C C . LYS A 1 94 ? 1.131 5.239 17.120 1.00 83.75 94 LYS A C 1
ATOM 760 O O . LYS A 1 94 ? 1.775 4.864 18.100 1.00 83.75 94 LYS A O 1
ATOM 765 N N . ARG A 1 95 ? 0.920 6.535 16.878 1.00 84.25 95 ARG A N 1
ATOM 766 C CA . ARG A 1 95 ? 1.315 7.604 17.809 1.00 84.25 95 ARG A CA 1
ATOM 767 C C . ARG A 1 95 ? 0.423 7.613 19.045 1.00 84.25 95 ARG A C 1
ATOM 769 O O . ARG A 1 95 ? 0.951 7.773 20.143 1.00 84.25 95 ARG A O 1
ATOM 776 N N . HIS A 1 96 ? -0.883 7.429 18.877 1.00 82.06 96 HIS A N 1
ATOM 777 C CA . HIS A 1 96 ? -1.833 7.318 19.980 1.00 82.06 96 HIS A CA 1
ATOM 778 C C . HIS A 1 96 ? -1.479 6.136 20.895 1.00 82.06 96 HIS A C 1
ATOM 780 O O . HIS A 1 96 ? -1.365 6.317 22.105 1.00 82.06 96 HIS A O 1
ATOM 786 N N . ASP A 1 97 ? -1.145 4.978 20.317 1.00 75.94 97 ASP A N 1
ATOM 787 C CA . ASP A 1 97 ? -0.674 3.798 21.056 1.00 75.94 97 ASP A CA 1
ATOM 788 C C . ASP A 1 97 ? 0.571 4.079 21.897 1.00 75.94 97 ASP A C 1
ATOM 790 O O . ASP A 1 97 ? 0.618 3.767 23.084 1.00 75.94 97 ASP A O 1
ATOM 794 N N . ARG A 1 98 ? 1.588 4.701 21.289 1.00 77.12 98 ARG A N 1
ATOM 795 C CA . ARG A 1 98 ? 2.824 5.061 21.998 1.00 77.12 98 ARG A CA 1
ATOM 796 C C . ARG A 1 98 ? 2.548 6.014 23.153 1.00 77.12 98 ARG A C 1
ATOM 798 O O . ARG A 1 98 ? 3.158 5.861 24.204 1.00 77.12 98 ARG A O 1
ATOM 805 N N . ARG A 1 99 ? 1.625 6.965 22.973 1.00 77.06 99 ARG A N 1
ATOM 806 C CA . ARG A 1 99 ? 1.203 7.886 24.036 1.00 77.06 99 ARG A CA 1
ATOM 807 C C . ARG A 1 99 ? 0.514 7.131 25.170 1.00 77.06 99 ARG A C 1
ATOM 809 O O . ARG A 1 99 ? 0.930 7.289 26.311 1.00 77.06 99 ARG A O 1
ATOM 816 N N . ILE A 1 100 ? -0.449 6.256 24.877 1.00 72.94 100 ILE A N 1
ATOM 817 C CA . ILE A 1 100 ? -1.117 5.432 25.899 1.00 72.94 100 ILE A CA 1
ATOM 818 C C . ILE A 1 100 ? -0.100 4.564 26.650 1.00 72.94 100 ILE A C 1
ATOM 820 O O . ILE A 1 100 ? -0.053 4.604 27.875 1.00 72.94 100 ILE A O 1
ATOM 824 N N . LYS A 1 101 ? 0.771 3.847 25.930 1.00 72.50 101 LYS A N 1
ATOM 825 C CA . LYS A 1 101 ? 1.841 3.026 26.525 1.00 72.50 101 LYS A CA 1
ATOM 826 C C . LYS A 1 101 ? 2.838 3.829 27.355 1.00 72.50 101 LYS A C 1
ATOM 828 O O . LYS A 1 101 ? 3.438 3.275 28.258 1.00 72.50 101 LYS A O 1
ATOM 833 N N . SER A 1 102 ? 3.057 5.104 27.038 1.00 73.19 102 SER A N 1
ATOM 834 C CA . SER A 1 102 ? 3.926 5.969 27.844 1.00 73.19 102 SER A CA 1
ATOM 835 C C . SER A 1 102 ? 3.247 6.488 29.114 1.00 73.19 102 SER A C 1
ATOM 837 O O . SER A 1 102 ? 3.932 6.774 30.089 1.00 73.19 102 SER A O 1
ATOM 839 N N . LEU A 1 103 ? 1.914 6.613 29.101 1.00 75.12 103 LEU A N 1
ATOM 840 C CA . LEU A 1 103 ? 1.114 7.071 30.243 1.00 75.12 103 LEU A CA 1
ATOM 841 C C . LEU A 1 103 ? 0.822 5.933 31.227 1.00 75.12 103 LEU A C 1
ATOM 843 O O . LEU A 1 103 ? 0.734 6.157 32.431 1.00 75.12 103 LEU A O 1
ATOM 847 N N . LEU A 1 104 ? 0.696 4.711 30.716 1.00 69.25 104 LEU A N 1
ATOM 848 C CA . LEU A 1 104 ? 0.609 3.499 31.513 1.00 69.25 104 LEU A CA 1
ATOM 849 C C . LEU A 1 104 ? 2.048 3.009 31.766 1.00 69.25 104 LEU A C 1
ATOM 851 O O . LEU A 1 104 ? 2.657 2.418 30.881 1.00 69.25 104 LEU A O 1
ATOM 855 N N . GLN A 1 105 ? 2.611 3.253 32.960 1.00 64.88 105 GLN A N 1
ATOM 856 C CA . GLN A 1 105 ? 3.785 2.505 33.477 1.00 64.88 105 GLN A CA 1
ATOM 857 C C . GLN A 1 105 ? 3.610 0.994 33.221 1.00 64.88 105 GLN A C 1
ATOM 859 O O . GLN A 1 105 ? 2.461 0.605 33.035 1.00 64.88 105 GLN A O 1
ATOM 864 N N . PRO A 1 106 ? 4.666 0.142 33.199 1.00 57.16 106 PRO A N 1
ATOM 865 C CA . PRO A 1 106 ? 4.616 -1.191 32.591 1.00 57.16 106 PRO A CA 1
ATOM 866 C C . PRO A 1 106 ? 3.739 -2.168 33.392 1.00 57.16 106 PRO A C 1
ATOM 868 O O . PRO A 1 106 ? 4.216 -3.127 33.984 1.00 57.16 106 PRO A O 1
ATOM 871 N N . LEU A 1 107 ? 2.429 -1.941 33.402 1.00 53.03 107 LEU A N 1
ATOM 872 C CA . LEU A 1 107 ? 1.455 -2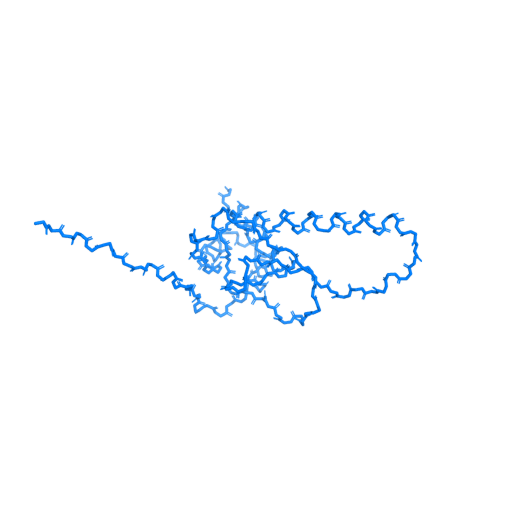.995 33.464 1.00 53.03 107 LEU A CA 1
ATOM 873 C C . LEU A 1 107 ? 1.714 -3.827 32.225 1.00 53.03 107 LEU A C 1
ATOM 875 O O . LEU A 1 107 ? 1.913 -3.278 31.140 1.00 53.03 107 LEU A O 1
ATOM 879 N N . ASP A 1 108 ? 1.735 -5.135 32.426 1.00 51.41 108 ASP A N 1
ATOM 880 C CA . ASP A 1 108 ? 1.753 -6.154 31.393 1.00 51.41 108 ASP A CA 1
ATOM 881 C C . ASP A 1 108 ? 0.601 -5.890 30.412 1.00 51.41 108 ASP A C 1
ATOM 883 O O . ASP A 1 108 ? -0.483 -6.473 30.478 1.00 51.41 108 ASP A O 1
ATOM 887 N N . VAL A 1 109 ? 0.812 -4.961 29.479 1.00 53.25 109 VAL A N 1
ATOM 888 C CA . VAL A 1 109 ? -0.001 -4.827 28.288 1.00 53.25 109 VAL A CA 1
ATOM 889 C C . VAL A 1 109 ? 0.423 -6.030 27.482 1.00 53.25 109 VAL A C 1
ATOM 891 O O . VAL A 1 109 ? 1.376 -5.969 26.699 1.00 53.25 109 VAL A O 1
ATOM 894 N N . SER A 1 110 ? -0.240 -7.151 27.791 1.00 45.97 110 SER A N 1
ATOM 895 C CA . SER A 1 110 ? -0.120 -8.426 27.104 1.00 45.97 110 SER A CA 1
ATOM 896 C C . SER A 1 110 ? 0.142 -8.139 25.637 1.00 45.97 110 SER A C 1
ATOM 898 O O . SER A 1 110 ? -0.533 -7.282 25.058 1.00 45.97 110 SER A O 1
ATOM 900 N N . LYS A 1 111 ? 1.190 -8.771 25.094 1.00 47.97 111 LYS A N 1
ATOM 901 C CA . LYS A 1 111 ? 1.641 -8.666 23.705 1.00 47.97 111 LYS A CA 1
ATOM 902 C C . LYS A 1 111 ? 0.433 -8.762 22.779 1.00 47.97 111 LYS A C 1
ATOM 904 O O . LYS A 1 111 ? 0.073 -9.846 22.336 1.00 47.97 111 LYS A O 1
ATOM 909 N N . SER A 1 112 ? -0.213 -7.633 22.517 1.00 48.22 112 SER A N 1
ATOM 910 C CA . SER A 1 112 ? -1.336 -7.574 21.611 1.00 48.22 112 SER A CA 1
ATOM 911 C C . SER A 1 112 ? -0.697 -7.708 20.246 1.00 48.22 112 SER A C 1
ATOM 913 O O . SER A 1 112 ? -0.159 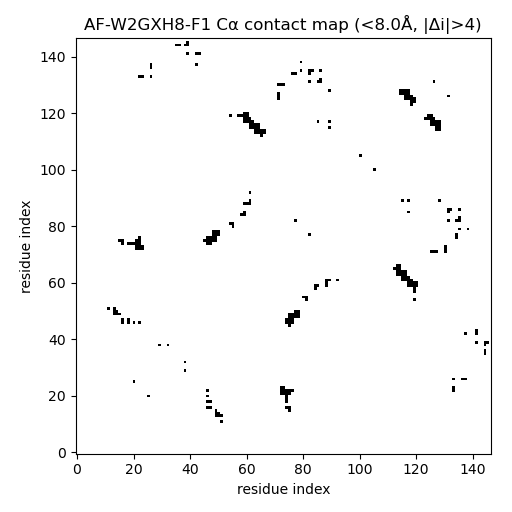-6.757 19.686 1.00 48.22 112 SER A O 1
ATOM 915 N N . THR A 1 113 ? -0.690 -8.944 19.764 1.00 58.53 113 THR A N 1
ATOM 916 C CA . THR A 1 113 ? -0.353 -9.357 18.404 1.00 58.53 113 THR A CA 1
ATOM 917 C C . THR A 1 113 ? -1.372 -8.834 17.390 1.00 58.53 113 THR A C 1
ATOM 919 O O . THR A 1 113 ? -1.310 -9.205 16.222 1.00 58.53 113 THR A O 1
ATOM 922 N N . ALA A 1 114 ? -2.311 -7.986 17.827 1.00 71.38 114 ALA A N 1
ATOM 923 C CA . ALA A 1 114 ? -3.308 -7.378 16.978 1.00 71.38 114 ALA A CA 1
ATOM 924 C C . ALA A 1 114 ? -2.643 -6.382 16.021 1.00 71.38 114 ALA A C 1
ATOM 926 O O . ALA A 1 114 ? -1.966 -5.434 16.430 1.00 71.38 114 ALA A O 1
ATOM 927 N N . GLU A 1 115 ? -2.852 -6.611 14.733 1.00 80.88 115 GLU A N 1
ATOM 928 C CA . GLU A 1 115 ? -2.361 -5.768 13.657 1.00 80.88 115 GLU A CA 1
ATOM 929 C C . GLU A 1 115 ? -3.313 -4.585 13.459 1.00 80.88 115 GLU A C 1
ATOM 931 O O . GLU A 1 115 ? -4.525 -4.686 13.664 1.00 80.88 115 GLU A O 1
ATOM 936 N N . ILE A 1 116 ? -2.759 -3.451 13.031 1.00 85.31 116 ILE A N 1
ATOM 937 C CA . ILE A 1 116 ? -3.557 -2.294 12.626 1.00 85.31 116 ILE A CA 1
ATOM 938 C C . ILE A 1 116 ? -4.105 -2.550 11.219 1.00 85.31 116 ILE A C 1
ATOM 940 O O . ILE A 1 116 ? -3.334 -2.667 10.259 1.00 85.31 116 ILE A O 1
ATOM 944 N N . VAL A 1 117 ? -5.429 -2.607 11.110 1.00 86.19 117 VAL A N 1
ATOM 945 C CA . VAL A 1 117 ? -6.186 -2.784 9.871 1.00 86.19 117 VAL A CA 1
ATOM 946 C C . VAL A 1 117 ? -6.886 -1.474 9.524 1.00 86.19 117 VAL A C 1
ATOM 948 O O . VAL A 1 117 ? -7.615 -0.899 10.330 1.00 86.19 117 VAL A O 1
ATOM 951 N N . VAL A 1 118 ? -6.659 -1.010 8.301 1.00 87.38 118 VAL A N 1
ATOM 952 C CA . VAL A 1 118 ? -7.245 0.191 7.713 1.00 87.38 118 VAL A CA 1
ATOM 953 C C . VAL A 1 118 ? -8.306 -0.238 6.700 1.00 87.38 118 VAL A C 1
ATOM 955 O O . VAL A 1 118 ? -8.038 -1.081 5.850 1.00 87.38 118 VAL A O 1
ATOM 958 N N . SER A 1 119 ? -9.515 0.312 6.763 1.00 83.12 119 SER A N 1
ATOM 959 C CA . SER A 1 119 ? -10.613 -0.049 5.855 1.00 83.12 119 SER A CA 1
ATOM 960 C C . SER A 1 119 ? -11.405 1.179 5.422 1.00 83.12 119 SER A C 1
ATOM 962 O O . SER A 1 119 ? -11.506 2.151 6.161 1.00 83.12 119 SER A O 1
ATOM 964 N N . TYR A 1 120 ? -12.033 1.126 4.250 1.00 78.00 120 TYR A N 1
ATOM 965 C CA . TYR A 1 120 ? -12.977 2.158 3.798 1.00 78.00 120 TYR A CA 1
ATOM 966 C C . TYR A 1 120 ? -14.450 1.749 4.027 1.00 78.00 120 TYR A C 1
ATOM 968 O O . TYR A 1 120 ? -15.357 2.256 3.368 1.00 78.00 120 TYR A O 1
ATOM 976 N N . GLY A 1 121 ? -14.694 0.833 4.976 1.00 65.69 121 GLY A N 1
ATOM 977 C CA . GLY A 1 121 ? -16.011 0.278 5.314 1.00 65.69 121 GLY A CA 1
ATOM 978 C C . GLY A 1 121 ? -16.243 -1.146 4.786 1.00 65.69 121 GLY A C 1
ATOM 979 O O . GLY A 1 121 ? -15.516 -1.626 3.924 1.00 65.69 121 GLY A O 1
ATOM 980 N N . LYS A 1 122 ? -17.291 -1.820 5.296 1.00 55.56 122 LYS A N 1
ATOM 981 C CA . LYS A 1 122 ? -17.583 -3.265 5.104 1.00 55.56 122 LYS A CA 1
ATOM 982 C C . LYS A 1 122 ? -17.721 -3.749 3.649 1.00 55.56 122 LYS A C 1
ATOM 984 O O . LYS A 1 122 ? -17.727 -4.949 3.413 1.00 55.56 122 LYS A O 1
ATOM 989 N N . GLN A 1 123 ? -17.885 -2.842 2.688 1.00 53.50 123 GLN A N 1
ATOM 990 C CA . GLN A 1 123 ? -18.020 -3.172 1.262 1.00 53.50 123 GLN A CA 1
ATOM 991 C C . GLN A 1 123 ? -16.676 -3.140 0.514 1.00 53.50 123 GLN A C 1
ATOM 993 O O . GLN A 1 123 ? -16.623 -3.463 -0.669 1.00 53.50 123 GLN A O 1
ATOM 998 N N . LEU A 1 124 ? -15.596 -2.721 1.179 1.00 59.72 124 LEU A N 1
ATOM 999 C CA . LEU A 1 124 ? -14.325 -2.367 0.556 1.00 59.72 124 LEU A CA 1
ATOM 1000 C C . LEU A 1 124 ? -13.163 -3.118 1.209 1.00 59.72 124 LEU A C 1
ATOM 1002 O O . LEU A 1 124 ? -13.251 -3.551 2.355 1.00 59.72 124 LEU A O 1
ATOM 1006 N N . LYS A 1 125 ? -12.074 -3.299 0.451 1.00 71.62 125 LYS A N 1
ATOM 1007 C CA . LYS A 1 125 ? -10.900 -4.063 0.894 1.00 71.62 125 LYS A CA 1
ATOM 1008 C C . LYS A 1 125 ? -10.277 -3.475 2.159 1.00 71.62 125 LYS A C 1
ATOM 1010 O O . LYS A 1 125 ? -10.235 -2.260 2.357 1.00 71.62 125 LYS A O 1
ATOM 1015 N N . GLU A 1 126 ? -9.739 -4.372 2.970 1.00 82.25 126 GLU A N 1
ATOM 1016 C CA . GLU A 1 126 ? -9.041 -4.064 4.210 1.00 82.25 126 GLU A CA 1
ATOM 1017 C C . GLU A 1 126 ? -7.528 -4.112 3.986 1.00 82.25 126 GLU A C 1
ATOM 1019 O O . GLU A 1 126 ? -7.007 -4.961 3.265 1.00 82.25 126 GLU A O 1
ATOM 1024 N N . PHE A 1 127 ? -6.799 -3.186 4.590 1.00 84.38 127 PHE A N 1
ATOM 1025 C CA . PHE A 1 127 ? -5.364 -3.037 4.414 1.00 84.38 127 PHE A CA 1
ATOM 1026 C C . PHE A 1 127 ? -4.685 -3.073 5.770 1.00 84.38 127 PHE A C 1
ATOM 1028 O O . PHE A 1 127 ? -4.825 -2.164 6.582 1.00 84.38 127 PHE A O 1
ATOM 1035 N N . ARG A 1 128 ? -3.882 -4.105 6.010 1.00 85.81 128 ARG A N 1
ATOM 1036 C CA . ARG A 1 128 ? -2.975 -4.116 7.160 1.00 85.81 128 ARG A CA 1
ATOM 1037 C C . ARG A 1 128 ? -1.901 -3.059 7.031 1.00 85.81 128 ARG A C 1
ATOM 1039 O O . ARG A 1 128 ? -1.547 -2.643 5.923 1.00 85.81 128 ARG A O 1
ATOM 1046 N N . SER A 1 129 ? -1.270 -2.747 8.156 1.00 84.94 129 SER A N 1
ATOM 1047 C CA . SER A 1 129 ? -0.187 -1.778 8.191 1.00 84.94 129 SER A CA 1
ATOM 1048 C C . SER A 1 129 ? 0.924 -2.114 7.194 1.00 84.94 129 SER A C 1
ATOM 1050 O O . SER A 1 129 ? 1.335 -1.260 6.408 1.00 84.94 129 SER A O 1
A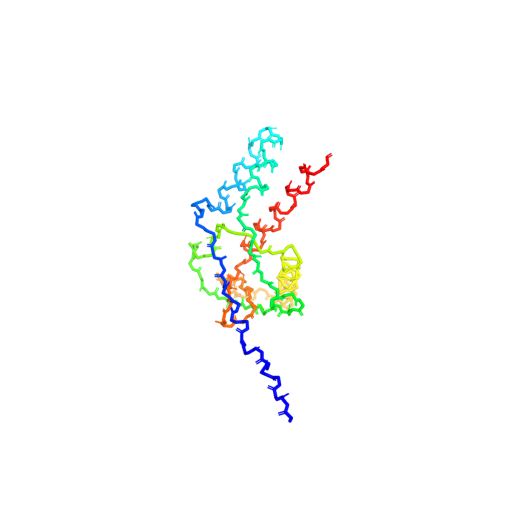TOM 1052 N N . ARG A 1 130 ? 1.334 -3.387 7.119 1.00 85.31 130 ARG A N 1
ATOM 1053 C CA . ARG A 1 130 ? 2.343 -3.859 6.157 1.00 85.31 130 ARG A CA 1
ATOM 1054 C C . ARG A 1 130 ? 1.916 -3.689 4.695 1.00 85.31 130 ARG A C 1
ATOM 1056 O O . ARG A 1 130 ? 2.764 -3.365 3.864 1.00 85.31 130 ARG A O 1
ATOM 1063 N N . ALA A 1 131 ? 0.639 -3.891 4.375 1.00 86.44 131 ALA A N 1
ATOM 1064 C CA . ALA A 1 131 ? 0.118 -3.701 3.022 1.00 86.44 131 ALA A CA 1
ATOM 1065 C C . ALA A 1 131 ? 0.142 -2.217 2.628 1.00 86.44 131 ALA A C 1
ATOM 1067 O O . ALA A 1 131 ? 0.571 -1.889 1.524 1.00 86.44 131 ALA A O 1
ATOM 1068 N N . VAL A 1 132 ? -0.224 -1.316 3.547 1.00 87.69 132 VAL A N 1
ATOM 1069 C CA . VAL A 1 132 ? -0.101 0.137 3.340 1.00 87.69 132 VAL A CA 1
ATOM 1070 C C . VAL A 1 132 ? 1.364 0.522 3.093 1.00 87.69 132 VAL A C 1
ATOM 1072 O O . VAL A 1 132 ? 1.661 1.142 2.076 1.00 87.69 132 VAL A O 1
ATOM 1075 N N . PHE A 1 133 ? 2.311 0.050 3.917 1.00 88.38 133 PHE A N 1
ATOM 1076 C CA . PHE A 1 133 ? 3.743 0.340 3.720 1.00 88.38 133 PHE A CA 1
ATOM 1077 C C . PHE A 1 133 ? 4.309 -0.176 2.394 1.00 88.38 133 PHE A C 1
ATOM 1079 O O . PHE A 1 133 ? 5.180 0.458 1.799 1.00 88.38 133 PHE A O 1
ATOM 1086 N N . ARG A 1 134 ? 3.864 -1.344 1.920 1.00 89.19 134 ARG A N 1
ATOM 1087 C CA . ARG A 1 134 ? 4.275 -1.863 0.605 1.00 89.19 134 ARG A CA 1
ATOM 1088 C C . ARG A 1 134 ? 3.817 -0.931 -0.511 1.00 89.19 134 ARG A C 1
ATOM 1090 O O . ARG A 1 134 ? 4.602 -0.634 -1.405 1.00 89.19 134 ARG A O 1
ATOM 1097 N N . GLN A 1 135 ? 2.594 -0.420 -0.422 1.00 88.75 135 GLN A N 1
ATOM 1098 C CA . GLN A 1 135 ? 2.078 0.539 -1.393 1.00 88.75 135 GLN A CA 1
ATOM 1099 C C . GLN A 1 135 ? 2.825 1.879 -1.328 1.00 88.75 135 GLN A C 1
ATOM 1101 O O . GLN A 1 135 ? 3.197 2.403 -2.375 1.00 88.75 135 GLN A O 1
ATOM 1106 N N . THR A 1 136 ? 3.156 2.390 -0.135 1.00 89.50 136 THR A N 1
ATOM 1107 C CA . THR A 1 136 ? 4.031 3.572 -0.005 1.00 89.50 136 THR A CA 1
ATOM 1108 C C . THR A 1 136 ? 5.387 3.333 -0.679 1.00 89.50 136 THR A C 1
ATOM 1110 O O . THR A 1 136 ? 5.851 4.161 -1.462 1.00 89.50 136 THR A O 1
ATOM 1113 N N . ASN A 1 137 ? 6.011 2.173 -0.433 1.00 88.75 137 ASN A N 1
ATOM 1114 C CA . ASN A 1 137 ? 7.303 1.818 -1.027 1.00 88.75 137 ASN A CA 1
ATOM 1115 C C . ASN A 1 137 ? 7.247 1.722 -2.553 1.00 88.75 137 ASN A C 1
ATOM 1117 O O . ASN A 1 137 ? 8.188 2.153 -3.213 1.00 88.75 137 ASN A O 1
ATOM 1121 N N . PHE A 1 138 ? 6.163 1.181 -3.113 1.00 88.69 138 PHE A N 1
ATOM 1122 C CA . PHE A 1 138 ? 5.956 1.168 -4.559 1.00 88.69 138 PHE A CA 1
ATOM 1123 C C . PHE A 1 138 ? 6.037 2.583 -5.131 1.00 88.69 138 PHE A C 1
ATOM 1125 O O . PHE A 1 138 ? 6.842 2.839 -6.022 1.00 88.69 138 PHE A O 1
ATOM 1132 N N . TYR A 1 139 ? 5.279 3.526 -4.567 1.00 89.12 139 TYR A N 1
ATOM 1133 C CA . TYR A 1 139 ? 5.278 4.904 -5.051 1.00 89.12 139 TYR A CA 1
ATOM 1134 C C . TYR A 1 139 ? 6.616 5.618 -4.840 1.00 89.12 139 TYR A C 1
ATOM 1136 O O . TYR A 1 139 ? 7.024 6.386 -5.709 1.00 89.12 139 TYR A O 1
ATOM 1144 N N . ALA A 1 140 ? 7.330 5.334 -3.749 1.00 87.94 140 ALA A N 1
ATOM 1145 C CA . ALA A 1 140 ? 8.669 5.874 -3.521 1.00 87.94 140 ALA A CA 1
ATOM 1146 C C . ALA A 1 140 ? 9.678 5.387 -4.579 1.00 87.94 140 ALA A C 1
ATOM 1148 O O . ALA A 1 140 ? 10.412 6.193 -5.148 1.00 87.94 140 ALA A O 1
ATOM 1149 N N . ILE A 1 141 ? 9.687 4.087 -4.899 1.00 84.50 141 ILE A N 1
ATOM 1150 C CA . ILE A 1 141 ? 10.583 3.529 -5.927 1.00 84.50 141 ILE A CA 1
ATOM 1151 C C . ILE A 1 141 ? 10.211 4.067 -7.314 1.00 84.50 141 ILE A C 1
ATOM 1153 O O . ILE A 1 141 ? 11.093 4.468 -8.074 1.00 84.50 141 ILE A O 1
ATOM 1157 N N . SER A 1 142 ? 8.918 4.145 -7.635 1.00 83.94 142 SER A N 1
ATOM 1158 C CA . SER A 1 142 ? 8.441 4.697 -8.909 1.00 83.94 142 SER A CA 1
ATOM 1159 C C . SER A 1 142 ? 8.823 6.172 -9.092 1.00 83.94 142 SER A C 1
ATOM 1161 O O . SER A 1 142 ? 9.182 6.581 -10.198 1.00 83.94 142 SER A O 1
ATOM 1163 N N . GLN A 1 143 ? 8.815 6.968 -8.016 1.00 84.75 143 GLN A N 1
ATOM 1164 C CA . GLN A 1 143 ? 9.309 8.350 -8.033 1.00 84.75 143 GLN A CA 1
ATOM 1165 C C . GLN A 1 143 ? 10.820 8.416 -8.266 1.00 84.75 143 GLN A C 1
ATOM 1167 O O . GLN A 1 143 ? 11.254 9.173 -9.128 1.00 84.75 143 GLN A O 1
ATOM 1172 N N . LEU A 1 144 ? 11.613 7.589 -7.577 1.00 79.56 144 LEU A N 1
ATOM 1173 C CA . LEU A 1 144 ? 13.066 7.520 -7.790 1.00 79.56 144 LEU A CA 1
ATOM 1174 C C . LEU A 1 144 ? 13.431 7.139 -9.230 1.00 79.56 144 LEU A C 1
ATOM 1176 O O . LEU A 1 144 ? 14.418 7.627 -9.762 1.00 79.56 144 LEU A O 1
ATOM 1180 N N . CYS A 1 145 ? 12.620 6.297 -9.870 1.00 72.50 145 CYS A N 1
ATOM 1181 C CA . CYS A 1 145 ? 12.800 5.913 -11.269 1.00 72.50 145 CYS A CA 1
ATOM 1182 C C . CYS A 1 145 ? 12.312 6.982 -12.269 1.00 72.50 145 CYS A C 1
ATOM 1184 O O . CYS A 1 145 ? 12.493 6.829 -13.481 1.00 72.50 145 CYS A O 1
ATOM 1186 N N . SER A 1 146 ? 11.614 8.020 -11.806 1.00 61.28 146 SER A N 1
ATOM 1187 C CA . SER A 1 146 ? 11.074 9.088 -12.657 1.00 61.28 146 SER A CA 1
ATOM 1188 C C . SER A 1 146 ? 12.055 10.240 -12.888 1.00 61.28 146 SER A C 1
ATOM 1190 O O . SER A 1 146 ? 11.865 10.959 -13.867 1.00 61.28 146 SER A O 1
ATOM 1192 N N . SER A 1 147 ? 13.078 10.352 -12.038 1.00 52.53 147 SER A N 1
ATOM 1193 C CA . SER A 1 147 ? 14.205 11.293 -12.109 1.00 52.53 147 SER A CA 1
ATOM 1194 C C . SER A 1 147 ? 15.231 10.873 -13.160 1.00 52.53 147 SER A C 1
ATOM 1196 O O . SER A 1 147 ? 15.528 11.698 -14.047 1.00 52.53 147 SER A O 1
#

Organism: Phytophthora nicotianae (NCBI:txid4792)

Radius of gyration: 19.11 Å; Cα contacts (8 Å, |Δi|>4): 149; chains: 1; bounding box: 64×31×56 Å

Foldseek 3Di:
DDDPPDDDDPPPDWDADPDPDFLVNLLVCLVPDPPLVVNLVDLVVFDAETDDPPCVPAQKDKDWDDDDPPPDRGRYAYDPNNLVRQLVVVVVVVVVVVVVCVVDDDDCPDPRNTWIWIGSDPVTDIATPVNSVSNVSSVVSNVVSVD

Mean predicted aligned error: 11.28 Å